Protein AF-A0A7J7HVU3-F1 (afdb_monomer)

Sequence (155 aa):
MGREKINKQSKQKDKNRPESSAGEPNLQRAIELVTSLISLSHSIKVFAVKWQSIRNKLEDLLSCLTAVGNCDSGENPSLSGKVSAILDTINECSDLAKRCVEISYSGKLLMQSDLDIICAKFDTHIKNLSEIYTSGLIRDSYCHCCFEAERRSFS

InterPro domains:
  IPR054296 Domain of unknown function DUF7032 [PF23005] (29-136)

pLDDT: mean 72.36, std 20.5, range [34.5, 92.5]

Mean predicted aligned error: 13.31 Å

Foldseek 3Di:
DDDDDDDDDDDDPPPPDPDDPVQPVLLVVLLVLLVVLLVLLVLFPPPVVLSVLVNVLSVLVSLLSVVVSPPPPPDDVVVSVLSVLSVVLSVLSSVLSVCRNVVVDPDPVVSVVSSVVSSVSSVVSSVVSVVVV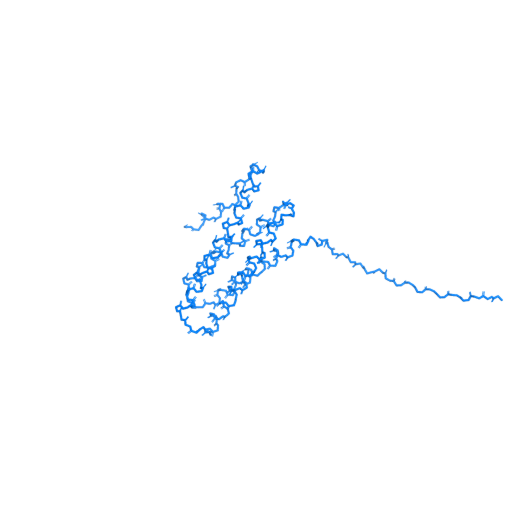VVVCVVVPDDPDRNPPPVPPPD

Organism: Camellia sinensis (NCBI:txid4442)

Solvent-accessible surface area (backbone atoms only — not comparable to full-atom values): 9484 Å² total; per-residue (Å²): 140,86,80,88,83,87,80,91,80,85,84,86,77,87,75,89,64,84,81,78,59,86,66,55,63,57,50,55,49,41,46,53,50,46,56,53,44,48,60,52,50,73,70,34,82,64,64,51,71,60,54,50,53,41,41,56,46,46,53,54,38,43,52,51,53,51,55,53,69,70,47,88,67,71,91,49,69,73,52,54,56,50,47,50,55,47,42,53,51,50,52,54,51,45,53,52,46,50,30,50,60,69,66,68,61,98,40,73,68,59,51,53,48,54,54,48,53,50,44,54,50,45,55,49,50,42,50,55,50,50,49,51,51,50,58,52,34,67,75,50,72,86,74,87,70,78,82,70,65,74,79,71,77,83,124

Secondary structure (DSSP, 8-state):
---------------------SSHHHHHHHHHHHHHHHHHHHT--SSHHHHHHHHHHHHHHHHHHHHHHHS--TT-HHHHHHHHHHHHHHHHHHHHHHHHHTT--S-HHHHHHHHHHHHHHHHHHHHHHHHHHHHHHHHS-----SSSSGGGS--

Structure (mmCIF, N/CA/C/O backbone):
data_AF-A0A7J7HVU3-F1
#
_entry.id   AF-A0A7J7HVU3-F1
#
loop_
_atom_site.group_PDB
_atom_site.id
_atom_site.type_symbol
_atom_site.label_atom_id
_atom_site.label_alt_id
_atom_site.label_comp_id
_atom_site.label_asym_id
_atom_site.label_entity_id
_atom_site.label_seq_id
_atom_site.pdbx_PDB_ins_code
_atom_site.Cartn_x
_atom_site.Cartn_y
_atom_site.Cartn_z
_atom_site.occupancy
_atom_site.B_iso_or_equiv
_atom_site.auth_seq_id
_atom_site.auth_comp_id
_atom_site.auth_asym_id
_atom_site.auth_atom_id
_atom_site.pdbx_PDB_model_num
ATOM 1 N N . MET A 1 1 ? 52.487 -60.020 -4.048 1.00 44.19 1 MET A N 1
ATOM 2 C CA . MET A 1 1 ? 51.941 -58.939 -4.899 1.00 44.19 1 MET A CA 1
ATOM 3 C C . MET A 1 1 ? 51.122 -58.034 -4.004 1.00 44.19 1 MET A C 1
ATOM 5 O O . MET A 1 1 ? 50.245 -58.533 -3.317 1.00 44.19 1 MET A O 1
ATOM 9 N N . GLY A 1 2 ? 51.508 -56.766 -3.894 1.00 42.50 2 GLY A N 1
ATOM 10 C CA . GLY A 1 2 ? 50.904 -55.815 -2.965 1.00 42.50 2 GLY A CA 1
ATOM 11 C C . GLY A 1 2 ? 50.010 -54.784 -3.651 1.00 42.50 2 GLY A C 1
ATOM 12 O O . GLY A 1 2 ? 50.144 -54.546 -4.848 1.00 42.50 2 GLY A O 1
ATOM 13 N N . ARG A 1 3 ? 49.230 -54.113 -2.790 1.00 43.91 3 ARG A N 1
ATOM 14 C CA . ARG A 1 3 ? 48.493 -52.843 -2.947 1.00 43.91 3 ARG A CA 1
ATOM 15 C C . ARG A 1 3 ? 47.032 -52.919 -3.405 1.00 43.91 3 ARG A C 1
ATOM 17 O O . ARG A 1 3 ? 46.677 -52.676 -4.548 1.00 43.91 3 ARG A O 1
ATOM 24 N N . GLU A 1 4 ? 46.202 -53.119 -2.390 1.00 51.06 4 GLU A N 1
ATOM 25 C CA . GLU A 1 4 ? 44.967 -52.385 -2.095 1.00 51.06 4 GLU A CA 1
ATOM 26 C C . GLU A 1 4 ? 45.034 -50.890 -2.469 1.00 51.06 4 GLU A C 1
ATOM 28 O O . GLU A 1 4 ? 46.012 -50.241 -2.089 1.00 51.06 4 GLU A O 1
ATOM 33 N N . LYS A 1 5 ? 43.988 -50.349 -3.127 1.00 47.50 5 LYS A N 1
ATOM 34 C CA . LYS A 1 5 ? 43.363 -49.041 -2.822 1.00 47.50 5 LYS A CA 1
ATOM 35 C C . LYS A 1 5 ? 41.897 -48.993 -3.272 1.00 47.50 5 LYS A C 1
ATOM 37 O O . LYS A 1 5 ? 41.540 -49.327 -4.395 1.00 47.50 5 LYS A O 1
ATOM 42 N N . ILE A 1 6 ? 41.089 -48.537 -2.328 1.00 48.75 6 ILE A N 1
ATOM 43 C CA . ILE A 1 6 ? 39.662 -48.246 -2.349 1.00 48.75 6 ILE A CA 1
ATOM 44 C C . ILE A 1 6 ? 39.495 -46.851 -2.967 1.00 48.75 6 ILE A C 1
ATOM 46 O O . ILE A 1 6 ? 40.239 -45.949 -2.583 1.00 48.75 6 ILE A O 1
ATOM 50 N N . ASN A 1 7 ? 38.503 -46.620 -3.832 1.00 39.25 7 ASN A N 1
ATOM 51 C CA . ASN A 1 7 ? 37.972 -45.266 -3.993 1.00 39.25 7 ASN A CA 1
ATOM 52 C C . ASN A 1 7 ? 36.462 -45.271 -4.253 1.00 39.25 7 ASN A C 1
ATOM 54 O O . ASN A 1 7 ? 35.983 -45.696 -5.301 1.00 39.25 7 ASN A O 1
ATOM 58 N N . LYS A 1 8 ? 35.733 -44.763 -3.257 1.00 42.25 8 LYS A N 1
ATOM 59 C CA . LYS A 1 8 ? 34.376 -44.232 -3.372 1.00 42.25 8 LYS A CA 1
ATOM 60 C C . LYS A 1 8 ? 34.413 -42.998 -4.267 1.00 42.25 8 LYS A C 1
ATOM 62 O O . LYS A 1 8 ? 35.212 -42.101 -4.013 1.00 42.25 8 LYS A O 1
ATOM 67 N N . GLN A 1 9 ? 33.440 -42.856 -5.161 1.00 42.22 9 GLN A N 1
ATOM 68 C CA . GLN A 1 9 ? 32.962 -41.522 -5.497 1.00 42.22 9 GLN A CA 1
ATOM 69 C C . GLN A 1 9 ? 31.447 -41.525 -5.687 1.00 42.22 9 GLN A C 1
ATOM 71 O O . GLN A 1 9 ? 30.893 -42.151 -6.583 1.00 42.22 9 GLN A O 1
ATOM 76 N N . SER A 1 10 ? 30.798 -40.853 -4.741 1.00 38.59 10 SER A N 1
ATOM 77 C CA . SER A 1 10 ? 29.396 -40.468 -4.751 1.00 38.59 10 SER A CA 1
ATOM 78 C C . SER A 1 10 ? 29.134 -39.325 -5.738 1.00 38.59 10 SER A C 1
ATOM 80 O O . SER A 1 10 ? 30.039 -38.555 -6.047 1.00 38.59 10 SER A O 1
ATOM 82 N N . LYS A 1 11 ? 27.831 -39.120 -5.982 1.00 34.50 11 LYS A N 1
ATOM 83 C CA . LYS A 1 11 ? 27.129 -37.888 -6.392 1.00 34.50 11 LYS A CA 1
ATOM 84 C C . LYS A 1 11 ? 26.970 -37.657 -7.894 1.00 34.50 11 LYS A C 1
ATOM 86 O O . LYS A 1 11 ? 27.842 -37.096 -8.540 1.00 34.50 11 LYS A O 1
ATOM 91 N N . GLN A 1 12 ? 25.727 -37.815 -8.338 1.00 35.59 12 GLN A N 1
ATOM 92 C CA . GLN A 1 12 ? 25.099 -36.811 -9.187 1.00 35.59 12 GLN A CA 1
ATOM 93 C C . GLN A 1 12 ? 23.799 -36.371 -8.507 1.00 35.59 12 GLN A C 1
ATOM 95 O O . GLN A 1 12 ? 22.805 -37.087 -8.467 1.00 35.59 12 GLN A O 1
ATOM 100 N N . LYS A 1 13 ? 23.881 -35.218 -7.837 1.00 34.94 13 LYS A N 1
ATOM 101 C CA . LYS A 1 13 ? 22.740 -34.464 -7.324 1.00 34.94 13 LYS A CA 1
ATOM 102 C C . LYS A 1 13 ? 22.358 -33.535 -8.466 1.00 34.94 13 LYS A C 1
ATOM 104 O O . LYS A 1 13 ? 23.050 -32.543 -8.679 1.00 34.94 13 LYS A O 1
ATOM 109 N N . ASP A 1 14 ? 21.325 -33.904 -9.210 1.00 35.47 14 ASP A N 1
ATOM 110 C CA . ASP A 1 14 ? 20.776 -33.073 -10.273 1.00 35.47 14 ASP A CA 1
ATOM 111 C C . ASP A 1 14 ? 20.178 -31.815 -9.631 1.00 35.47 14 ASP A C 1
ATOM 113 O O . ASP A 1 14 ? 19.153 -31.844 -8.948 1.00 35.47 14 ASP A O 1
ATOM 117 N N . LYS A 1 15 ? 20.934 -30.719 -9.717 1.00 39.00 15 LYS A N 1
ATOM 118 C CA . LYS A 1 15 ? 20.553 -29.391 -9.244 1.00 39.00 15 LYS A CA 1
ATOM 119 C C . LYS A 1 15 ? 20.076 -28.611 -10.460 1.00 39.00 15 LYS A C 1
ATOM 121 O O . LYS A 1 15 ? 20.775 -27.716 -10.920 1.00 39.00 15 LYS A O 1
ATOM 126 N N . ASN A 1 16 ? 18.893 -28.948 -10.962 1.00 36.75 16 ASN A N 1
ATOM 127 C CA . ASN A 1 16 ? 18.165 -28.036 -11.828 1.00 36.75 16 ASN A CA 1
ATOM 128 C C . ASN A 1 16 ? 17.523 -26.966 -10.933 1.00 36.75 16 ASN A C 1
ATOM 130 O O . ASN A 1 16 ? 16.507 -27.192 -10.279 1.00 36.75 16 ASN A O 1
ATOM 134 N N . ARG A 1 17 ? 18.202 -25.829 -10.809 1.00 38.34 17 ARG A N 1
ATOM 135 C CA . ARG A 1 17 ? 17.618 -24.582 -10.323 1.00 38.34 17 ARG A CA 1
ATOM 136 C C . ARG A 1 17 ? 18.142 -23.498 -11.261 1.00 38.34 17 ARG A C 1
ATOM 138 O O . ARG A 1 17 ? 19.364 -23.325 -11.281 1.00 38.34 17 ARG A O 1
ATOM 145 N N . PRO A 1 18 ? 17.269 -22.815 -12.019 1.00 46.03 18 PRO A N 1
ATOM 146 C CA . PRO A 1 18 ? 17.682 -21.705 -12.856 1.00 46.03 18 PRO A CA 1
ATOM 147 C C . PRO A 1 18 ? 18.347 -20.633 -12.004 1.00 46.03 18 PRO A C 1
ATOM 149 O O . PRO A 1 18 ? 18.037 -20.448 -10.820 1.00 46.03 18 PRO A O 1
ATOM 152 N N . GLU A 1 19 ? 19.334 -20.015 -12.624 1.00 37.41 19 GLU A N 1
ATOM 153 C CA . GLU A 1 19 ? 20.277 -19.084 -12.048 1.00 37.41 19 GLU A CA 1
ATOM 154 C C . GLU A 1 19 ? 19.555 -17.927 -11.361 1.00 37.41 19 GLU A C 1
ATOM 156 O O . GLU A 1 19 ? 18.701 -17.248 -11.919 1.00 37.41 19 GLU A O 1
ATOM 161 N N . SER A 1 20 ? 19.886 -17.756 -10.083 1.00 44.38 20 SER A N 1
ATOM 162 C CA . SER A 1 20 ? 19.390 -16.676 -9.248 1.00 44.38 20 SER A CA 1
ATOM 163 C C . SER A 1 20 ? 20.123 -15.402 -9.648 1.00 44.38 20 SER A C 1
ATOM 165 O O . SER A 1 20 ? 21.177 -15.100 -9.091 1.00 44.38 20 SER A O 1
ATOM 167 N N . SER A 1 21 ? 19.548 -14.658 -10.587 1.00 43.28 21 SER A N 1
ATOM 168 C CA . SER A 1 21 ? 19.693 -13.204 -10.659 1.00 43.28 21 SER A CA 1
ATOM 169 C C . SER A 1 21 ? 19.476 -12.640 -9.255 1.00 43.28 21 SER A C 1
ATOM 171 O O . SER A 1 21 ? 18.450 -12.883 -8.620 1.00 43.28 21 SER A O 1
ATOM 173 N N . ALA A 1 22 ? 20.487 -11.989 -8.686 1.00 47.56 22 ALA A N 1
ATOM 174 C CA . ALA A 1 22 ? 20.462 -11.530 -7.297 1.00 47.56 22 ALA A CA 1
ATOM 175 C C . ALA A 1 22 ? 19.536 -10.311 -7.084 1.00 47.56 22 ALA A C 1
ATOM 177 O O . ALA A 1 22 ? 19.260 -9.949 -5.939 1.00 47.56 22 ALA A O 1
ATOM 178 N N . GLY A 1 23 ? 19.023 -9.709 -8.167 1.00 49.62 23 GLY A N 1
ATOM 179 C CA . GLY A 1 23 ? 18.058 -8.603 -8.145 1.00 49.62 23 GLY A CA 1
ATOM 180 C C . GLY A 1 23 ? 16.584 -9.037 -8.154 1.00 49.62 23 GLY A C 1
ATOM 181 O O . GLY A 1 23 ? 15.762 -8.413 -7.482 1.00 49.62 23 GLY A O 1
ATOM 182 N N . GLU A 1 24 ? 16.253 -10.143 -8.825 1.00 55.06 24 GLU A N 1
ATOM 183 C CA . GLU A 1 24 ? 14.890 -10.697 -8.910 1.00 55.06 24 GLU A CA 1
ATOM 184 C C . GLU A 1 24 ? 14.256 -11.193 -7.592 1.00 55.06 24 GLU A C 1
ATOM 186 O O . GLU A 1 24 ? 13.049 -10.992 -7.424 1.00 55.06 24 GLU 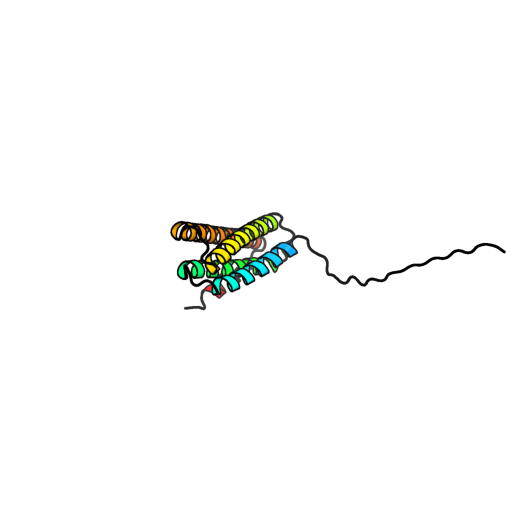A O 1
ATOM 191 N N . PRO A 1 25 ? 14.973 -11.783 -6.603 1.00 63.84 25 PRO A N 1
ATOM 192 C CA . PRO A 1 25 ? 14.311 -12.358 -5.432 1.00 63.84 25 PRO A CA 1
ATOM 193 C C . PRO A 1 25 ? 13.627 -11.301 -4.565 1.00 63.84 25 PRO A C 1
ATOM 195 O O . PRO A 1 25 ? 12.641 -11.609 -3.903 1.00 63.84 25 PRO A O 1
ATOM 198 N N . ASN A 1 26 ? 14.121 -10.059 -4.559 1.00 77.06 26 ASN A N 1
ATOM 199 C CA . ASN A 1 26 ? 13.515 -8.988 -3.769 1.00 77.06 26 ASN A CA 1
ATOM 200 C C . ASN A 1 26 ? 12.258 -8.425 -4.433 1.00 77.06 26 ASN A C 1
ATOM 202 O O . ASN A 1 26 ? 11.301 -8.111 -3.730 1.00 77.06 26 ASN A O 1
ATOM 206 N N . LEU A 1 27 ? 12.238 -8.335 -5.765 1.00 81.38 27 LEU A N 1
ATOM 207 C CA . LEU A 1 27 ? 11.069 -7.866 -6.505 1.00 81.38 27 LEU A CA 1
ATOM 208 C C . LEU A 1 27 ? 9.930 -8.882 -6.415 1.00 81.38 27 LEU A C 1
ATOM 210 O O . LEU A 1 27 ? 8.821 -8.517 -6.030 1.00 81.38 27 LEU A O 1
ATOM 214 N N . GLN A 1 28 ? 10.227 -10.162 -6.653 1.00 82.94 28 GLN A N 1
ATOM 215 C CA . GLN A 1 28 ? 9.245 -11.235 -6.500 1.00 82.94 28 GLN A CA 1
ATOM 216 C C . GLN A 1 28 ? 8.694 -11.287 -5.068 1.00 82.94 28 GLN A C 1
ATOM 218 O O . GLN A 1 28 ? 7.484 -11.346 -4.856 1.00 82.94 28 GLN A O 1
ATOM 223 N N . ARG A 1 29 ? 9.573 -11.164 -4.068 1.00 86.38 29 ARG A N 1
ATOM 224 C CA . ARG A 1 29 ? 9.169 -11.090 -2.661 1.00 86.38 29 ARG A CA 1
ATOM 225 C C . ARG A 1 29 ? 8.294 -9.872 -2.363 1.00 86.38 29 ARG A C 1
ATOM 227 O O . ARG A 1 29 ? 7.369 -9.980 -1.564 1.00 86.38 29 ARG A O 1
ATOM 234 N N . ALA A 1 30 ? 8.568 -8.720 -2.975 1.00 87.56 30 ALA A N 1
ATOM 235 C CA . ALA A 1 30 ? 7.742 -7.528 -2.809 1.00 87.56 30 ALA A CA 1
ATOM 236 C C . ALA A 1 30 ? 6.332 -7.754 -3.370 1.00 87.56 30 ALA A C 1
ATOM 238 O O . ALA A 1 30 ? 5.363 -7.474 -2.673 1.00 87.56 30 ALA A O 1
ATOM 239 N N . ILE A 1 31 ? 6.215 -8.333 -4.568 1.00 88.75 31 ILE A N 1
ATOM 240 C CA . ILE A 1 31 ? 4.934 -8.696 -5.200 1.00 88.75 31 ILE A CA 1
ATOM 241 C C . ILE A 1 31 ? 4.119 -9.630 -4.292 1.00 88.75 31 ILE A C 1
ATOM 243 O O . ILE A 1 31 ? 2.944 -9.371 -4.016 1.00 88.75 31 ILE A O 1
ATOM 247 N N . GLU A 1 32 ? 4.746 -10.687 -3.771 1.00 90.19 32 GLU A N 1
ATOM 248 C CA . GLU A 1 32 ? 4.100 -11.640 -2.859 1.00 90.19 32 GLU A CA 1
ATOM 249 C C . GLU A 1 32 ? 3.615 -10.965 -1.569 1.00 90.19 32 GLU A C 1
ATOM 251 O O . GLU A 1 32 ? 2.479 -11.179 -1.136 1.00 90.19 32 GLU A O 1
ATOM 256 N N . LEU A 1 33 ? 4.446 -10.108 -0.967 1.00 89.94 33 LEU A N 1
ATOM 257 C CA . LEU A 1 33 ? 4.091 -9.386 0.254 1.00 89.94 33 LEU A CA 1
ATOM 258 C C . LEU A 1 33 ? 2.966 -8.375 0.025 1.00 89.94 33 LEU A C 1
ATOM 260 O O . LEU A 1 33 ? 2.057 -8.301 0.849 1.00 89.94 33 LEU A O 1
ATOM 264 N N . VAL A 1 34 ? 2.986 -7.634 -1.087 1.00 91.12 34 VAL A N 1
ATOM 265 C CA . VAL A 1 34 ? 1.900 -6.712 -1.458 1.00 91.12 34 VAL A CA 1
ATOM 266 C C . VAL A 1 34 ? 0.592 -7.480 -1.620 1.00 91.12 34 VAL A C 1
ATOM 268 O O . VAL A 1 34 ? -0.411 -7.107 -1.017 1.00 91.12 34 VAL A O 1
ATOM 271 N N . THR A 1 35 ? 0.612 -8.600 -2.341 1.00 91.25 35 THR A N 1
ATOM 272 C CA . THR A 1 35 ? -0.571 -9.450 -2.552 1.00 91.25 35 THR A CA 1
ATOM 273 C C . THR A 1 35 ? -1.120 -9.995 -1.228 1.00 91.25 35 THR A C 1
ATOM 275 O O . THR A 1 35 ? -2.329 -9.959 -0.962 1.00 91.25 35 THR A O 1
ATOM 278 N N . SER A 1 36 ? -0.231 -10.458 -0.343 1.00 92.44 36 SER A N 1
ATOM 279 C CA . SER A 1 36 ? -0.613 -10.918 0.994 1.00 92.44 36 SER A CA 1
ATOM 280 C C . SER A 1 36 ? -1.184 -9.785 1.849 1.00 92.44 36 SER A C 1
ATOM 282 O O . SER A 1 36 ? -2.124 -10.011 2.612 1.00 92.44 36 SER A O 1
ATOM 284 N N . LEU A 1 37 ? -0.633 -8.576 1.746 1.00 90.69 37 LEU A N 1
ATOM 285 C CA . LEU A 1 37 ? -1.082 -7.407 2.495 1.00 90.69 37 LEU A CA 1
ATOM 286 C C . LEU A 1 37 ? -2.443 -6.907 2.005 1.00 90.69 37 LEU A C 1
ATOM 288 O O . LEU A 1 37 ? -3.294 -6.578 2.830 1.00 90.69 37 LEU A O 1
ATOM 292 N N . ILE A 1 38 ? -2.687 -6.912 0.692 1.00 90.94 38 ILE A N 1
ATOM 293 C CA . ILE A 1 38 ? -4.010 -6.649 0.113 1.00 90.94 38 ILE A CA 1
ATOM 294 C C . ILE A 1 38 ? -5.015 -7.627 0.724 1.00 90.94 38 ILE A C 1
ATOM 296 O O . ILE A 1 38 ? -5.987 -7.198 1.348 1.00 90.94 38 ILE A O 1
ATOM 300 N N . SER A 1 39 ? -4.729 -8.929 0.672 1.00 91.75 39 SER A N 1
ATOM 301 C CA . SER A 1 39 ? -5.588 -9.967 1.261 1.00 91.75 39 SER A CA 1
ATOM 302 C C . SER A 1 39 ? -5.848 -9.738 2.758 1.00 91.75 39 SER A C 1
ATOM 304 O O . SER A 1 39 ? -6.989 -9.822 3.219 1.00 91.75 39 SER A O 1
ATOM 306 N N . LEU A 1 40 ? -4.813 -9.376 3.524 1.00 89.38 40 LEU A N 1
ATOM 307 C CA . LEU A 1 40 ? -4.941 -9.042 4.944 1.00 89.38 40 LEU A CA 1
ATOM 308 C C . LEU A 1 40 ? -5.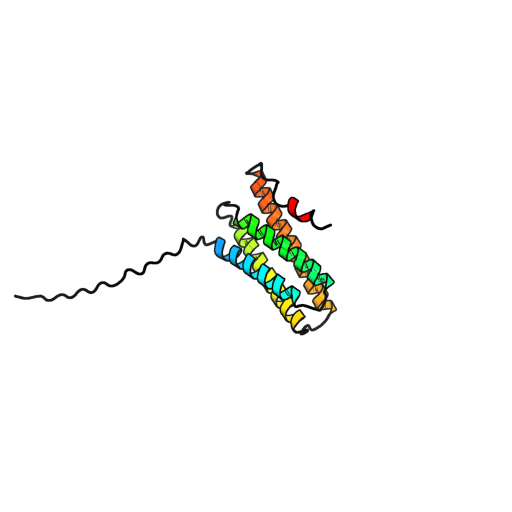828 -7.809 5.160 1.00 89.38 40 LEU A C 1
ATOM 310 O O . LEU A 1 40 ? -6.692 -7.811 6.036 1.00 89.38 40 LEU A O 1
ATOM 314 N N . SER A 1 41 ? -5.662 -6.773 4.339 1.00 89.62 41 SER A N 1
ATOM 315 C CA . SER A 1 41 ? -6.419 -5.526 4.452 1.00 89.62 41 SER A CA 1
ATOM 316 C C . SER A 1 41 ? -7.922 -5.706 4.212 1.00 89.62 41 SER A C 1
ATOM 318 O O . SER A 1 41 ? -8.723 -4.997 4.819 1.00 89.62 41 SER A O 1
ATOM 320 N N . HIS A 1 42 ? -8.332 -6.706 3.420 1.00 88.56 42 HIS A N 1
ATOM 321 C CA . HIS A 1 42 ? -9.744 -7.079 3.266 1.00 88.56 42 HIS A CA 1
ATOM 322 C C . HIS A 1 42 ? -10.376 -7.604 4.562 1.00 88.56 42 HIS A C 1
ATOM 324 O O . HIS A 1 42 ? -11.586 -7.479 4.747 1.00 88.56 42 HIS A O 1
ATOM 330 N N . SER A 1 43 ? -9.573 -8.156 5.474 1.00 89.19 43 SER A N 1
ATOM 331 C CA . SER A 1 43 ? -10.048 -8.636 6.777 1.00 89.19 43 SER A CA 1
ATOM 332 C C . SER A 1 43 ? -10.232 -7.502 7.796 1.00 89.19 43 SER A C 1
ATOM 334 O O . SER A 1 43 ? -10.853 -7.699 8.843 1.00 89.19 43 SER A O 1
ATOM 336 N N . ILE A 1 44 ? -9.720 -6.301 7.506 1.00 89.06 44 ILE A N 1
ATOM 337 C CA . ILE A 1 44 ? -9.765 -5.155 8.412 1.00 89.06 44 ILE A CA 1
ATOM 338 C C . ILE A 1 44 ? -11.119 -4.448 8.311 1.00 89.06 44 ILE A C 1
ATOM 340 O O . ILE A 1 44 ? -11.507 -3.935 7.264 1.00 89.06 44 ILE A O 1
ATOM 344 N N . LYS A 1 45 ? -11.829 -4.363 9.441 1.00 86.19 45 LYS A N 1
ATOM 345 C CA . LYS A 1 45 ? -13.140 -3.689 9.537 1.00 86.19 45 LYS A CA 1
ATOM 346 C C . LYS A 1 45 ? -13.058 -2.241 10.034 1.00 86.19 45 LYS A C 1
ATOM 348 O O . LYS A 1 45 ? -14.022 -1.489 9.912 1.00 86.19 45 LYS A O 1
ATOM 353 N N . VAL A 1 46 ? -11.925 -1.841 10.610 1.00 85.50 46 VAL A N 1
ATOM 354 C CA . VAL A 1 46 ? -11.687 -0.482 11.123 1.00 85.50 46 VAL A CA 1
ATOM 355 C C . VAL A 1 46 ? -11.109 0.416 10.031 1.00 85.50 46 VAL A C 1
ATOM 357 O O . VAL A 1 46 ? -10.409 -0.061 9.152 1.00 85.50 46 VAL A O 1
ATOM 360 N N . PHE A 1 47 ? -11.389 1.723 10.071 1.00 85.56 47 PHE A N 1
ATOM 361 C CA . PHE A 1 47 ? -10.859 2.707 9.108 1.00 85.56 47 PHE A CA 1
ATOM 362 C C . PHE A 1 47 ? -11.073 2.332 7.628 1.00 85.56 47 PHE A C 1
ATOM 364 O O . PHE A 1 47 ? -10.201 2.576 6.796 1.00 85.56 47 PHE A O 1
ATOM 371 N N . ALA A 1 48 ? -12.239 1.762 7.298 1.00 85.38 48 ALA A N 1
ATOM 372 C CA . ALA A 1 48 ? -12.530 1.195 5.980 1.00 85.38 48 ALA A CA 1
ATOM 373 C C . ALA A 1 48 ? -12.165 2.128 4.812 1.00 85.38 48 ALA A C 1
ATOM 375 O O . ALA A 1 48 ? -11.522 1.682 3.872 1.00 85.38 48 ALA A O 1
ATOM 376 N N . VAL A 1 49 ? -12.492 3.423 4.898 1.00 87.50 49 VAL A N 1
ATOM 377 C CA . VAL A 1 49 ? -12.161 4.413 3.854 1.00 87.50 49 VAL A CA 1
ATOM 378 C C . VAL A 1 49 ? -10.647 4.547 3.646 1.00 87.50 49 VAL A C 1
ATOM 380 O O . VAL A 1 49 ? -10.187 4.528 2.510 1.00 87.50 49 VAL A O 1
ATOM 383 N N . LYS A 1 50 ? -9.851 4.616 4.722 1.00 88.12 50 LYS A N 1
ATOM 384 C CA . LYS A 1 50 ? -8.385 4.705 4.608 1.00 88.12 50 LYS A CA 1
ATOM 385 C C . LYS A 1 50 ? -7.785 3.415 4.054 1.00 88.12 50 LYS A C 1
ATOM 387 O O . LYS A 1 50 ? -6.929 3.476 3.182 1.00 88.12 50 LYS A O 1
ATOM 392 N N . TRP A 1 51 ? -8.266 2.257 4.504 1.00 89.25 51 TRP A N 1
ATOM 393 C CA . TRP A 1 51 ? -7.815 0.967 3.976 1.00 89.25 51 TRP A CA 1
ATOM 394 C C . TRP A 1 51 ? -8.251 0.716 2.533 1.00 89.25 51 TRP A C 1
ATOM 396 O O . TRP A 1 51 ? -7.568 -0.011 1.823 1.00 89.25 51 TRP A O 1
ATOM 406 N N . GLN A 1 52 ? -9.362 1.298 2.075 1.00 88.88 52 GLN A N 1
ATOM 407 C CA . GLN A 1 52 ? -9.710 1.320 0.650 1.00 88.88 52 GLN A CA 1
ATOM 408 C C . GLN A 1 52 ? -8.676 2.129 -0.144 1.00 88.88 52 GLN A C 1
ATOM 410 O O . GLN A 1 52 ? -8.128 1.618 -1.114 1.00 88.88 52 GLN A O 1
ATOM 415 N N . SER A 1 53 ? -8.322 3.338 0.308 1.00 88.94 53 SER A N 1
ATOM 416 C CA . SER A 1 53 ? -7.268 4.127 -0.348 1.00 88.94 53 SER A CA 1
ATOM 417 C C . SER A 1 53 ? -5.922 3.401 -0.364 1.00 88.94 53 SER A C 1
ATOM 419 O O . SER A 1 53 ? -5.286 3.334 -1.410 1.00 88.94 53 SER A O 1
ATOM 421 N N . ILE A 1 54 ? -5.509 2.811 0.762 1.00 90.19 54 ILE A N 1
ATOM 422 C CA . ILE A 1 54 ? -4.261 2.038 0.851 1.00 90.19 54 ILE A CA 1
ATOM 423 C C . ILE A 1 54 ? -4.295 0.839 -0.099 1.00 90.19 54 ILE A C 1
ATOM 425 O O . ILE A 1 54 ? -3.313 0.607 -0.792 1.00 90.19 54 ILE A O 1
ATOM 429 N N . ARG A 1 55 ? -5.416 0.110 -0.186 1.00 90.06 55 ARG A N 1
ATOM 430 C CA . ARG A 1 55 ? -5.574 -1.001 -1.139 1.00 90.06 55 ARG A CA 1
ATOM 431 C C . ARG A 1 55 ? -5.382 -0.561 -2.577 1.00 90.06 55 ARG A C 1
ATOM 433 O O . ARG A 1 55 ? -4.576 -1.167 -3.265 1.00 90.06 55 ARG A O 1
ATOM 440 N N . ASN A 1 56 ? -6.035 0.520 -2.996 1.00 89.44 56 ASN A N 1
ATOM 441 C CA . ASN A 1 56 ? -5.864 1.037 -4.354 1.00 89.44 56 ASN A CA 1
ATOM 442 C C . ASN A 1 56 ? -4.387 1.353 -4.646 1.00 89.44 56 ASN A C 1
ATOM 444 O O . ASN A 1 56 ? -3.883 1.015 -5.708 1.00 89.44 56 ASN A O 1
ATOM 448 N N . LYS A 1 57 ? -3.664 1.928 -3.675 1.00 88.94 57 LYS A N 1
ATOM 449 C CA . LYS A 1 57 ? -2.221 2.188 -3.812 1.00 88.94 57 LYS A CA 1
ATOM 450 C C . LYS A 1 57 ? -1.378 0.915 -3.832 1.00 88.94 57 LYS A C 1
ATOM 452 O O . LYS A 1 57 ? -0.382 0.866 -4.542 1.00 88.94 57 LYS A O 1
ATOM 457 N N . LEU A 1 58 ? -1.749 -0.105 -3.064 1.00 89.88 58 LEU A N 1
ATOM 458 C CA . LEU A 1 58 ? -1.075 -1.403 -3.088 1.00 89.88 58 LEU A CA 1
ATOM 459 C C . LEU A 1 58 ? -1.260 -2.105 -4.441 1.00 89.88 58 LEU A C 1
ATOM 461 O O . LEU A 1 58 ? -0.290 -2.640 -4.962 1.00 89.88 58 LEU A O 1
ATOM 465 N N . GLU A 1 59 ? -2.457 -2.055 -5.027 1.00 89.69 59 GLU A N 1
ATOM 466 C CA . GLU A 1 59 ? -2.750 -2.582 -6.371 1.00 89.69 59 GLU A CA 1
ATOM 467 C C . GLU A 1 59 ? -1.969 -1.826 -7.463 1.00 89.69 59 GLU A C 1
ATOM 469 O O . GLU A 1 59 ? -1.334 -2.440 -8.327 1.00 89.69 59 GLU A O 1
ATOM 474 N N . ASP A 1 60 ? -1.934 -0.489 -7.387 1.00 87.31 60 ASP A N 1
ATOM 475 C CA . ASP A 1 60 ? -1.121 0.345 -8.284 1.00 87.31 60 ASP A CA 1
ATOM 476 C C . ASP A 1 60 ? 0.369 -0.034 -8.173 1.00 87.31 60 ASP A C 1
ATOM 478 O O . ASP A 1 60 ? 1.058 -0.233 -9.176 1.00 87.31 60 ASP A O 1
ATOM 482 N N . LEU A 1 61 ? 0.871 -0.188 -6.942 1.00 88.38 61 LEU A N 1
ATOM 483 C CA . LEU A 1 61 ? 2.253 -0.580 -6.671 1.00 88.38 61 LEU A CA 1
ATOM 484 C C . LEU A 1 61 ? 2.565 -1.990 -7.186 1.00 88.38 61 LEU A C 1
ATOM 486 O O . LEU A 1 61 ? 3.636 -2.201 -7.752 1.00 88.38 61 LEU A O 1
ATOM 490 N N . LEU A 1 62 ? 1.649 -2.944 -7.008 1.00 88.62 62 LEU A N 1
ATOM 491 C CA . LEU A 1 62 ? 1.765 -4.312 -7.515 1.00 88.62 62 LEU A CA 1
ATOM 492 C C . LEU A 1 62 ? 1.907 -4.319 -9.040 1.00 88.62 62 LEU A C 1
ATOM 494 O O . LEU A 1 62 ? 2.789 -4.989 -9.585 1.00 88.62 62 LEU A O 1
ATOM 498 N N . SER A 1 63 ? 1.079 -3.520 -9.712 1.00 85.62 63 SER A N 1
ATOM 499 C CA . SER A 1 63 ? 1.112 -3.342 -11.163 1.00 85.62 63 SER A CA 1
ATOM 500 C C . SER A 1 63 ? 2.443 -2.732 -11.615 1.00 85.62 63 SER A C 1
ATOM 502 O O . SER A 1 63 ? 3.076 -3.256 -12.532 1.00 85.62 63 SER A O 1
ATOM 504 N N . CYS A 1 64 ? 2.933 -1.692 -10.924 1.00 83.25 64 CYS A N 1
ATOM 505 C CA . CYS A 1 64 ? 4.255 -1.111 -11.184 1.00 83.25 64 CYS A CA 1
ATOM 506 C C . CYS A 1 64 ? 5.387 -2.130 -11.008 1.00 83.25 64 CYS A C 1
ATOM 508 O O . CYS A 1 64 ? 6.252 -2.235 -11.873 1.00 83.25 64 CYS A O 1
ATOM 510 N N . LEU A 1 65 ? 5.404 -2.872 -9.896 1.00 82.81 65 LEU A N 1
ATOM 511 C CA . LEU A 1 65 ? 6.447 -3.861 -9.605 1.00 82.81 65 LEU A CA 1
ATOM 512 C C . LEU A 1 65 ? 6.472 -4.972 -10.659 1.00 82.81 65 LEU A C 1
ATOM 514 O O . LEU A 1 65 ? 7.546 -5.348 -11.120 1.00 82.81 65 LEU A O 1
ATOM 518 N N . THR A 1 66 ? 5.301 -5.446 -11.083 1.00 82.19 66 THR A N 1
ATOM 519 C CA . THR A 1 66 ? 5.175 -6.471 -12.129 1.00 82.19 66 THR A CA 1
ATOM 520 C C . THR A 1 66 ? 5.644 -5.943 -13.486 1.00 82.19 66 THR A C 1
ATOM 522 O O . THR A 1 66 ? 6.398 -6.617 -14.185 1.00 82.19 66 THR A O 1
ATOM 525 N N . ALA A 1 67 ? 5.260 -4.714 -13.847 1.00 78.25 67 ALA A N 1
ATOM 526 C CA . ALA A 1 67 ? 5.696 -4.079 -15.090 1.00 78.25 67 ALA A CA 1
ATOM 527 C C . ALA A 1 67 ? 7.219 -3.887 -15.133 1.00 78.25 67 ALA A C 1
ATOM 529 O O . ALA A 1 67 ? 7.851 -4.162 -16.149 1.00 78.25 67 ALA A O 1
ATOM 530 N N . VAL A 1 68 ? 7.812 -3.462 -14.015 1.00 75.88 68 VAL A N 1
ATOM 531 C CA . VAL A 1 68 ? 9.262 -3.284 -13.893 1.00 75.88 68 VAL A CA 1
ATOM 532 C C . VAL A 1 68 ? 10.001 -4.624 -13.899 1.00 75.88 68 VAL A C 1
ATOM 534 O O . VAL A 1 68 ? 11.064 -4.704 -14.500 1.00 75.88 68 VAL A O 1
ATOM 537 N N . GLY A 1 69 ? 9.446 -5.674 -13.284 1.00 70.56 69 GLY A N 1
ATOM 538 C CA . GLY A 1 69 ? 10.023 -7.022 -13.318 1.00 70.56 69 GLY A CA 1
ATOM 539 C C . GLY A 1 69 ? 10.019 -7.659 -14.712 1.00 70.56 69 GLY A C 1
ATOM 540 O O . GLY A 1 69 ? 10.941 -8.394 -15.044 1.00 70.56 69 GLY A O 1
ATOM 541 N N . ASN A 1 70 ? 9.020 -7.342 -15.542 1.00 70.62 70 ASN A N 1
ATOM 542 C CA . ASN A 1 70 ? 8.945 -7.807 -16.932 1.00 70.62 70 ASN A CA 1
ATOM 543 C C . ASN A 1 70 ? 9.836 -7.007 -17.894 1.00 70.62 70 ASN A C 1
ATOM 545 O O . ASN A 1 70 ? 10.122 -7.473 -18.998 1.00 70.62 70 ASN A O 1
ATOM 549 N N . CYS A 1 71 ? 10.251 -5.796 -17.517 1.00 64.88 71 CYS A N 1
ATOM 550 C CA . CYS A 1 71 ? 11.247 -5.055 -18.274 1.00 64.88 71 CYS A CA 1
ATOM 551 C C . CYS A 1 71 ? 12.625 -5.654 -17.989 1.00 64.88 71 CYS A C 1
ATOM 553 O O . CYS A 1 71 ? 13.194 -5.434 -16.924 1.00 64.88 71 CYS A O 1
ATOM 555 N N . ASP A 1 72 ? 13.179 -6.348 -18.983 1.00 51.16 72 ASP A N 1
ATOM 556 C CA . ASP A 1 72 ? 14.539 -6.908 -19.023 1.00 51.16 72 ASP A CA 1
ATOM 557 C C . ASP A 1 72 ? 15.622 -5.799 -19.077 1.00 51.16 72 ASP A C 1
ATOM 559 O O . ASP A 1 72 ? 16.576 -5.827 -19.853 1.00 51.16 72 ASP A O 1
ATOM 563 N N . SER A 1 73 ? 15.438 -4.719 -18.309 1.00 51.00 73 SER A N 1
ATOM 564 C CA . SER A 1 73 ? 16.371 -3.603 -18.238 1.00 51.00 73 SER A CA 1
ATOM 565 C C . SER A 1 73 ? 17.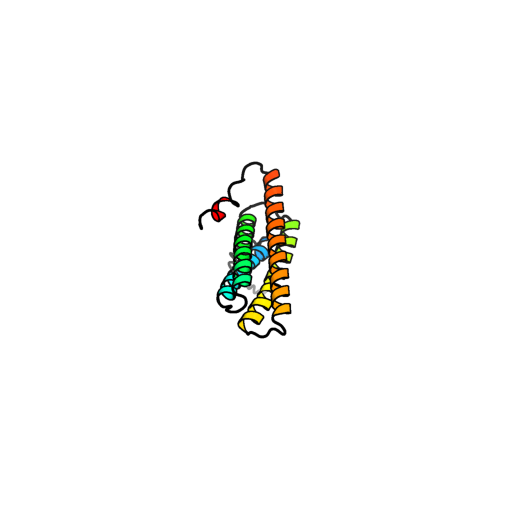417 -3.955 -17.188 1.00 51.00 73 SER A C 1
ATOM 567 O O . SER A 1 73 ? 17.165 -3.840 -15.985 1.00 51.00 73 SER A O 1
ATOM 569 N N . GLY A 1 74 ? 18.559 -4.439 -17.677 1.00 49.06 74 GLY A N 1
ATOM 570 C CA . GLY A 1 74 ? 19.675 -4.962 -16.897 1.00 49.06 74 GLY A CA 1
ATOM 571 C C . GLY A 1 74 ? 19.922 -4.247 -15.570 1.00 49.06 74 GLY A C 1
ATOM 572 O O . GLY A 1 74 ? 19.812 -3.027 -15.479 1.00 49.06 74 GLY A O 1
ATOM 573 N N . GLU A 1 75 ? 20.230 -5.057 -14.557 1.00 53.09 75 GLU A N 1
ATOM 574 C CA . GLU A 1 75 ? 20.663 -4.735 -13.193 1.00 53.09 75 GLU A CA 1
ATOM 575 C C . GLU A 1 75 ? 20.821 -3.231 -12.901 1.00 53.09 75 GLU A C 1
ATOM 577 O O . GLU A 1 75 ? 21.928 -2.706 -12.814 1.00 53.09 75 GLU A O 1
ATOM 582 N N . ASN A 1 76 ? 19.706 -2.510 -12.743 1.00 60.16 76 ASN A N 1
ATOM 583 C CA . ASN A 1 76 ? 19.743 -1.117 -12.319 1.00 60.16 76 ASN A CA 1
ATOM 584 C C . ASN A 1 76 ? 19.929 -1.108 -10.793 1.00 60.16 76 ASN A C 1
ATOM 586 O O . ASN A 1 76 ? 18.969 -1.387 -10.066 1.00 60.16 76 ASN A O 1
ATOM 590 N N . PRO A 1 77 ? 21.113 -0.764 -10.249 1.00 64.81 77 PRO A N 1
ATOM 591 C CA . PRO A 1 77 ? 21.329 -0.753 -8.799 1.00 64.81 77 PRO A CA 1
ATOM 592 C C . PRO A 1 77 ? 20.364 0.208 -8.081 1.00 64.81 77 PRO A C 1
ATOM 594 O O . PRO A 1 77 ? 19.962 -0.035 -6.943 1.00 64.81 77 PRO A O 1
ATOM 597 N N . SER A 1 78 ? 19.912 1.260 -8.772 1.00 69.31 78 SER A N 1
ATOM 598 C CA . SER A 1 78 ? 18.895 2.199 -8.287 1.00 69.31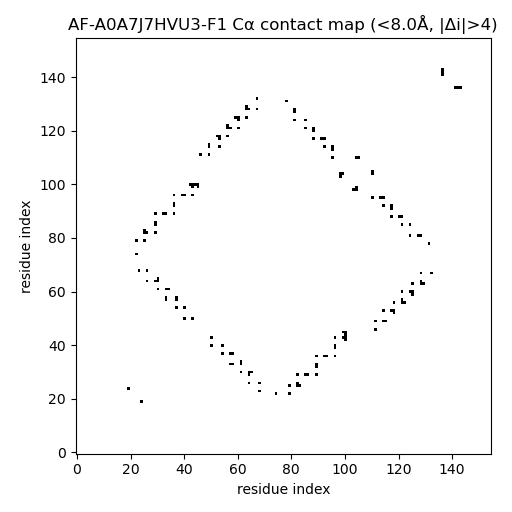 78 SER A CA 1
ATOM 599 C C . SER A 1 78 ? 17.505 1.574 -8.121 1.00 69.31 78 SER A C 1
ATOM 601 O O . SER A 1 78 ? 16.747 2.019 -7.260 1.00 69.31 78 SER A O 1
ATOM 603 N N . LEU A 1 79 ? 17.165 0.549 -8.912 1.00 74.31 79 LEU A N 1
ATOM 604 C CA . LEU A 1 79 ? 15.906 -0.182 -8.775 1.00 74.31 79 LEU A CA 1
ATOM 605 C C . LEU A 1 79 ? 15.937 -1.066 -7.527 1.00 74.31 79 LEU A C 1
ATOM 607 O O . LEU A 1 79 ? 15.016 -0.999 -6.719 1.00 74.31 79 LEU A O 1
ATOM 611 N N . SER A 1 80 ? 17.021 -1.820 -7.326 1.00 76.44 80 SER A N 1
ATOM 612 C CA . SER A 1 80 ? 17.209 -2.668 -6.139 1.00 76.44 80 SER A CA 1
ATOM 613 C C . SER A 1 80 ? 17.042 -1.875 -4.834 1.00 76.44 80 SER A C 1
ATOM 615 O O . SER A 1 80 ? 16.274 -2.271 -3.955 1.00 76.44 80 SER A O 1
ATOM 617 N N . GLY A 1 81 ? 17.662 -0.690 -4.744 1.00 79.88 81 GLY A N 1
ATOM 618 C CA . GLY A 1 81 ? 17.515 0.190 -3.581 1.00 79.88 81 GLY A CA 1
ATOM 619 C C . GLY A 1 81 ? 16.073 0.655 -3.340 1.00 79.88 81 GLY A C 1
ATOM 620 O O . GLY A 1 81 ? 15.616 0.696 -2.198 1.00 79.88 81 GLY A O 1
ATOM 621 N N . LYS A 1 82 ? 15.318 0.953 -4.404 1.00 81.94 82 LYS A N 1
ATOM 622 C CA . LYS A 1 82 ? 13.906 1.351 -4.283 1.00 81.94 82 LYS A CA 1
ATOM 623 C C . LYS A 1 82 ? 12.997 0.178 -3.936 1.00 81.94 82 LYS A C 1
ATOM 625 O O . LYS A 1 82 ? 12.109 0.349 -3.110 1.00 81.94 82 LYS A O 1
ATOM 630 N N . VAL A 1 83 ? 13.241 -1.010 -4.492 1.00 83.94 83 VAL A N 1
ATOM 631 C CA . VAL A 1 83 ? 12.521 -2.238 -4.117 1.00 83.94 83 VAL A CA 1
ATOM 632 C C . VAL A 1 83 ? 12.739 -2.551 -2.636 1.00 83.94 83 VAL A C 1
ATOM 634 O O . VAL A 1 83 ? 11.784 -2.892 -1.944 1.00 83.94 83 VAL A O 1
ATOM 637 N N . SER A 1 84 ? 13.954 -2.355 -2.113 1.00 85.81 84 SER A N 1
ATOM 638 C CA . SER A 1 84 ? 14.213 -2.490 -0.674 1.00 85.81 84 SER A CA 1
ATOM 639 C C . SER A 1 84 ? 13.405 -1.484 0.155 1.00 85.81 84 SER A C 1
ATOM 641 O O . SER A 1 84 ? 12.734 -1.880 1.101 1.00 85.81 84 SER A O 1
ATOM 643 N N . ALA A 1 85 ? 13.383 -0.203 -0.232 1.00 88.38 85 ALA A N 1
ATOM 644 C CA . ALA A 1 85 ? 12.594 0.814 0.474 1.00 88.38 85 ALA A CA 1
ATOM 645 C C . ALA A 1 85 ? 11.077 0.533 0.430 1.00 88.38 85 ALA A C 1
ATOM 647 O O . ALA A 1 85 ? 10.341 0.819 1.381 1.00 88.38 85 ALA A O 1
ATOM 648 N N . ILE A 1 86 ? 10.604 -0.047 -0.676 1.00 89.06 86 ILE A N 1
ATOM 649 C CA . ILE A 1 86 ? 9.230 -0.525 -0.827 1.00 89.06 86 ILE A CA 1
ATOM 650 C C . ILE A 1 86 ? 8.960 -1.677 0.141 1.00 89.06 86 ILE A C 1
ATOM 652 O O . ILE A 1 86 ? 7.962 -1.633 0.858 1.00 89.06 86 ILE A O 1
ATOM 656 N N . LEU A 1 87 ? 9.852 -2.670 0.214 1.00 89.31 87 LEU A N 1
ATOM 657 C CA . LEU A 1 87 ? 9.750 -3.786 1.159 1.00 89.31 87 LEU A CA 1
ATOM 658 C C . LEU A 1 87 ? 9.668 -3.303 2.609 1.00 89.31 87 LEU A C 1
ATOM 660 O O . LEU A 1 87 ? 8.822 -3.789 3.359 1.00 89.31 87 LEU A O 1
ATOM 664 N N . ASP A 1 88 ? 10.490 -2.330 2.999 1.00 90.94 88 ASP A N 1
ATOM 665 C CA . ASP A 1 88 ? 10.433 -1.734 4.339 1.00 90.94 88 ASP A CA 1
ATOM 666 C C . ASP A 1 88 ? 9.060 -1.102 4.605 1.00 90.94 88 ASP A C 1
ATOM 668 O O . ASP A 1 88 ? 8.417 -1.387 5.616 1.00 90.94 88 ASP A O 1
ATOM 672 N N . THR A 1 89 ? 8.540 -0.343 3.638 1.00 92.06 89 THR A N 1
ATOM 673 C CA . THR A 1 89 ? 7.221 0.303 3.750 1.00 92.06 89 THR A CA 1
ATOM 674 C C . THR A 1 89 ? 6.076 -0.715 3.807 1.00 92.06 89 THR A C 1
ATOM 676 O O . THR A 1 89 ? 5.115 -0.528 4.555 1.00 92.06 89 THR A O 1
ATOM 679 N N . ILE A 1 90 ? 6.165 -1.817 3.056 1.00 91.56 90 ILE A N 1
ATOM 680 C CA . ILE A 1 90 ? 5.183 -2.911 3.097 1.00 91.56 90 ILE A CA 1
ATOM 681 C C . ILE A 1 90 ? 5.211 -3.612 4.457 1.00 91.56 90 ILE A C 1
ATOM 683 O O . ILE A 1 90 ? 4.151 -3.943 4.992 1.00 91.56 90 ILE A O 1
ATOM 687 N N . ASN A 1 91 ? 6.395 -3.825 5.038 1.00 91.38 91 ASN A N 1
ATOM 688 C CA . ASN A 1 91 ? 6.526 -4.397 6.377 1.00 91.38 91 ASN A CA 1
ATOM 689 C C . ASN A 1 91 ? 5.913 -3.476 7.440 1.00 91.38 91 ASN A C 1
ATOM 691 O O . ASN A 1 91 ? 5.135 -3.953 8.267 1.00 91.38 91 ASN A O 1
ATOM 695 N N . GLU A 1 92 ? 6.181 -2.167 7.376 1.00 92.25 92 GLU A N 1
ATOM 696 C CA . GLU A 1 92 ? 5.528 -1.173 8.241 1.00 92.25 92 GLU A CA 1
ATOM 697 C C . GLU A 1 92 ? 3.997 -1.222 8.090 1.00 92.25 92 GLU A C 1
ATOM 699 O O . GLU A 1 92 ? 3.268 -1.313 9.078 1.00 92.25 92 GLU A O 1
ATOM 704 N N . CYS A 1 93 ? 3.484 -1.233 6.855 1.00 92.50 93 CYS A N 1
ATOM 705 C CA . CYS A 1 93 ? 2.045 -1.316 6.602 1.00 92.50 93 CYS A CA 1
ATOM 706 C C . CYS A 1 93 ? 1.441 -2.637 7.105 1.00 92.50 93 CYS A C 1
ATOM 708 O O . CYS A 1 93 ? 0.325 -2.648 7.621 1.00 92.50 93 CYS A O 1
ATOM 710 N N . SER A 1 94 ? 2.182 -3.741 7.008 1.00 91.62 94 SER A N 1
ATOM 711 C CA . SER A 1 94 ? 1.761 -5.052 7.507 1.00 91.62 94 SER A CA 1
ATOM 712 C C . SER A 1 94 ? 1.663 -5.090 9.032 1.00 91.62 94 SER A C 1
ATOM 714 O O . SER A 1 94 ? 0.739 -5.707 9.562 1.00 91.62 94 SER A O 1
ATOM 716 N N . ASP A 1 95 ? 2.572 -4.424 9.749 1.00 91.69 95 ASP A N 1
ATOM 717 C CA . ASP A 1 95 ? 2.467 -4.248 11.203 1.00 91.69 95 ASP A CA 1
ATOM 718 C C . ASP A 1 95 ? 1.209 -3.451 11.568 1.00 91.69 95 ASP A C 1
ATOM 720 O O . ASP A 1 95 ? 0.389 -3.896 12.376 1.00 91.69 95 ASP A O 1
ATOM 724 N N . LEU A 1 96 ? 0.983 -2.325 10.883 1.00 90.81 96 LEU A N 1
ATOM 725 C CA . LEU A 1 96 ? -0.225 -1.526 11.070 1.00 90.81 96 LEU A CA 1
ATOM 726 C C . LEU A 1 96 ? -1.498 -2.323 10.750 1.00 90.81 96 LEU A C 1
ATOM 728 O O . LEU A 1 96 ? -2.482 -2.241 11.485 1.00 90.81 96 LEU A O 1
ATOM 732 N N . ALA A 1 97 ? -1.481 -3.128 9.687 1.00 90.75 97 ALA A N 1
ATOM 733 C CA . ALA A 1 97 ? -2.587 -3.996 9.305 1.00 90.75 97 ALA A CA 1
ATOM 734 C C . ALA A 1 97 ? -2.920 -4.992 10.420 1.00 90.75 97 ALA A C 1
ATOM 736 O O . ALA A 1 97 ? -4.077 -5.078 10.829 1.00 90.75 97 ALA A O 1
ATOM 737 N N . LYS A 1 98 ? -1.914 -5.682 10.972 1.00 90.56 98 LYS A N 1
ATOM 738 C CA . LYS A 1 98 ? -2.088 -6.607 12.105 1.00 90.56 98 LYS A CA 1
ATOM 739 C C . LYS A 1 98 ? -2.672 -5.899 13.324 1.00 90.56 98 LYS A C 1
ATOM 741 O O . LYS A 1 98 ? -3.695 -6.331 13.846 1.00 90.56 98 LYS A O 1
ATOM 746 N N . ARG A 1 99 ? -2.118 -4.739 13.693 1.00 89.31 99 ARG A N 1
ATOM 747 C CA . ARG A 1 99 ? -2.630 -3.915 14.802 1.00 89.31 99 ARG A CA 1
ATOM 748 C C . ARG A 1 99 ? -4.075 -3.467 14.573 1.00 89.31 99 ARG A C 1
ATOM 750 O O . ARG A 1 99 ? -4.845 -3.391 15.528 1.00 89.31 99 ARG A O 1
ATOM 757 N N . CYS A 1 100 ? -4.465 -3.189 13.326 1.00 88.88 100 CYS A N 1
ATOM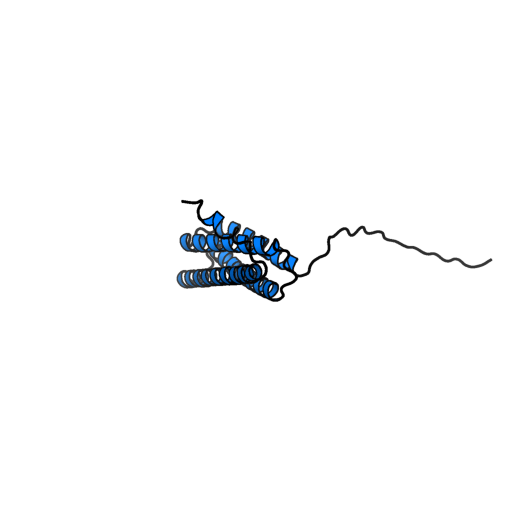 758 C CA . CYS A 1 100 ? -5.848 -2.899 12.948 1.00 88.88 100 CYS A CA 1
ATOM 759 C C . CYS A 1 100 ? -6.772 -4.120 13.062 1.00 88.88 100 CYS A C 1
ATOM 761 O O . CYS A 1 100 ? -7.898 -3.959 13.531 1.00 88.88 100 CYS A O 1
ATOM 763 N N . VAL A 1 101 ? -6.323 -5.310 12.646 1.00 87.88 101 VAL A N 1
ATOM 764 C CA . VAL A 1 101 ? -7.087 -6.566 12.775 1.00 87.88 101 VAL A CA 1
ATOM 765 C C . VAL A 1 101 ? -7.317 -6.909 14.246 1.00 87.88 101 VAL A C 1
ATOM 767 O O . VAL A 1 101 ? -8.442 -7.206 14.638 1.00 87.88 101 VAL A O 1
ATOM 770 N N . GLU A 1 102 ? -6.272 -6.817 15.066 1.00 86.88 102 GLU A N 1
ATOM 771 C CA . GLU A 1 102 ? -6.322 -7.127 16.499 1.00 86.88 102 GLU A CA 1
ATOM 772 C C . GLU A 1 102 ? -6.940 -5.996 17.336 1.00 86.88 102 GLU A C 1
ATOM 774 O O . GLU A 1 102 ? -7.147 -6.154 18.536 1.00 86.88 102 GLU A O 1
ATOM 779 N N . ILE A 1 103 ? -7.234 -4.843 16.718 1.00 83.75 103 ILE A N 1
ATOM 780 C CA . ILE A 1 103 ? -7.723 -3.624 17.388 1.00 83.75 103 ILE A CA 1
ATOM 781 C C . ILE A 1 103 ? -6.795 -3.232 18.565 1.00 83.75 103 ILE A C 1
ATOM 783 O O . ILE A 1 103 ? -7.211 -2.645 19.560 1.00 83.75 103 ILE A O 1
ATOM 787 N N . SER A 1 104 ? -5.500 -3.541 18.445 1.00 84.56 104 SER A N 1
ATOM 788 C CA . SER A 1 104 ? -4.488 -3.386 19.498 1.00 84.56 104 SER A CA 1
ATOM 789 C C . SER A 1 104 ? -3.633 -2.128 19.287 1.00 84.56 104 SER A C 1
ATOM 791 O O . SER A 1 104 ? -2.406 -2.145 19.410 1.00 84.56 104 SER A O 1
ATOM 793 N N . TYR A 1 105 ? -4.267 -1.012 18.915 1.00 83.50 105 TYR A N 1
ATOM 794 C CA . TYR A 1 105 ? -3.600 0.274 18.690 1.00 83.50 105 TYR A CA 1
ATOM 795 C C . TYR A 1 105 ? -3.901 1.280 19.813 1.00 83.50 105 TYR A C 1
ATOM 797 O O . TYR A 1 105 ? -5.045 1.464 20.222 1.00 83.50 105 TYR A O 1
ATOM 805 N N . SER A 1 106 ? -2.864 1.983 20.281 1.00 76.38 106 SER A N 1
ATOM 806 C CA . SER A 1 106 ? -2.910 2.866 21.461 1.00 76.38 106 SER A CA 1
ATOM 807 C C . SER A 1 106 ? -3.708 4.165 21.267 1.00 76.38 106 SER A C 1
ATOM 809 O O . SER A 1 106 ? -3.925 4.904 22.222 1.00 76.38 106 SER A O 1
ATOM 811 N N . GLY A 1 107 ? -4.159 4.466 20.045 1.00 84.94 107 GLY A N 1
ATOM 812 C CA . GLY A 1 107 ? -4.986 5.636 19.762 1.00 84.94 107 GLY A CA 1
ATOM 813 C C . GLY A 1 107 ? -5.500 5.662 18.326 1.00 84.94 107 GLY A C 1
ATOM 814 O O . GLY A 1 107 ? -4.752 5.412 17.386 1.00 84.94 107 GLY A O 1
ATOM 815 N N . LYS A 1 108 ? -6.786 5.994 18.143 1.00 85.69 108 LYS A N 1
ATOM 816 C CA . LYS A 1 108 ? -7.416 6.061 16.810 1.00 85.69 108 LYS A CA 1
ATOM 817 C C . LYS A 1 108 ? -6.807 7.153 15.926 1.00 85.69 108 LYS A C 1
ATOM 819 O O . LYS A 1 108 ? -6.630 6.923 14.739 1.00 85.69 108 LYS A O 1
ATOM 824 N N . LEU A 1 109 ? -6.492 8.318 16.499 1.00 88.81 109 LEU A N 1
ATOM 825 C CA . LEU A 1 109 ? -5.910 9.445 15.758 1.00 88.81 109 LEU A CA 1
ATOM 826 C C . LEU A 1 109 ? -4.465 9.167 15.340 1.00 88.81 109 LEU A C 1
ATOM 828 O O . LEU A 1 109 ? -4.111 9.416 14.194 1.00 88.81 109 LEU A O 1
ATOM 832 N N . LEU A 1 110 ? -3.668 8.587 16.245 1.00 88.38 110 LEU A N 1
ATOM 833 C CA . LEU A 1 110 ? -2.311 8.135 15.932 1.00 88.38 110 LEU A CA 1
ATOM 834 C C . LEU A 1 110 ? -2.347 7.116 14.793 1.00 88.38 110 LEU A C 1
ATOM 836 O O . LEU A 1 110 ? -1.726 7.340 13.765 1.00 88.38 110 LEU A O 1
ATOM 840 N N . MET A 1 111 ? -3.203 6.094 14.905 1.00 89.94 111 MET A N 1
ATOM 841 C CA . MET A 1 111 ? -3.354 5.086 13.856 1.00 89.94 111 MET A CA 1
ATOM 842 C C . MET A 1 111 ? -3.799 5.687 12.516 1.00 89.94 111 MET A C 1
ATOM 844 O O . MET A 1 111 ? -3.300 5.308 11.464 1.00 89.94 111 MET A O 1
ATOM 848 N N . GLN A 1 112 ? -4.727 6.647 12.523 1.00 89.19 112 GLN A N 1
ATOM 849 C CA . GLN A 1 112 ? -5.134 7.338 11.298 1.00 89.19 112 GLN A CA 1
ATOM 850 C C . GLN A 1 112 ? -3.999 8.139 10.664 1.00 89.19 112 GLN A C 1
ATOM 852 O O . GLN A 1 112 ? -3.961 8.213 9.435 1.00 89.19 112 GLN A O 1
ATOM 857 N N . SER A 1 113 ? -3.130 8.745 11.476 1.00 91.75 113 SER A N 1
ATOM 858 C CA . SER A 1 113 ? -1.934 9.447 11.012 1.00 91.75 113 SER A CA 1
ATOM 859 C C . SER A 1 113 ? -0.915 8.465 10.440 1.00 91.75 113 SER A C 1
ATOM 861 O O . SER A 1 113 ? -0.416 8.694 9.346 1.00 91.75 113 SER A O 1
ATOM 863 N N . ASP A 1 114 ? -0.667 7.344 11.120 1.00 91.44 114 ASP A N 1
ATOM 864 C CA . ASP A 1 114 ? 0.243 6.293 10.648 1.00 91.44 114 ASP A CA 1
ATOM 865 C C . ASP A 1 114 ? -0.211 5.740 9.285 1.00 91.44 114 ASP A C 1
ATOM 867 O O . ASP A 1 114 ? 0.583 5.622 8.352 1.00 91.44 114 ASP A O 1
ATOM 871 N N . LEU A 1 115 ? -1.516 5.485 9.130 1.00 90.44 115 LEU A N 1
ATOM 872 C CA . LEU A 1 115 ? -2.113 5.064 7.857 1.00 90.44 115 LEU A CA 1
ATOM 873 C C . LEU A 1 115 ? -1.990 6.138 6.764 1.00 90.44 115 LEU A C 1
ATOM 875 O O . LEU A 1 115 ? -1.820 5.799 5.595 1.00 90.44 115 LEU A O 1
ATOM 879 N N . ASP A 1 116 ? -2.075 7.420 7.126 1.00 90.31 116 ASP A N 1
ATOM 880 C CA . ASP A 1 116 ? -1.901 8.536 6.188 1.00 90.31 116 ASP A CA 1
ATOM 881 C C . ASP A 1 116 ? -0.464 8.620 5.671 1.00 90.31 116 ASP A C 1
ATOM 883 O O . ASP A 1 116 ? -0.228 8.677 4.465 1.00 90.31 116 ASP A O 1
ATOM 887 N N . ILE A 1 117 ? 0.497 8.534 6.595 1.00 92.31 117 ILE A N 1
ATOM 888 C CA . ILE A 1 117 ? 1.930 8.539 6.305 1.00 92.31 117 ILE A CA 1
ATOM 889 C C . ILE A 1 117 ? 2.278 7.370 5.383 1.00 92.31 117 ILE A C 1
ATOM 891 O O . ILE A 1 117 ? 2.978 7.558 4.391 1.00 92.31 117 ILE A O 1
ATOM 895 N N . ILE A 1 118 ? 1.764 6.171 5.668 1.00 92.06 118 ILE A N 1
ATOM 896 C CA . ILE A 1 118 ? 1.985 4.994 4.821 1.00 92.06 118 ILE A CA 1
ATOM 897 C C . ILE A 1 118 ? 1.360 5.167 3.435 1.00 92.06 118 ILE A C 1
ATOM 899 O O . ILE A 1 118 ? 2.000 4.839 2.438 1.00 92.06 118 ILE A O 1
ATOM 903 N N . CYS A 1 119 ? 0.157 5.736 3.345 1.00 89.25 119 CYS A N 1
ATOM 904 C CA . CYS A 1 119 ? -0.459 6.048 2.056 1.00 89.25 119 CYS A CA 1
ATOM 905 C C . CYS A 1 119 ? 0.422 7.007 1.234 1.00 89.25 119 CYS A C 1
ATOM 907 O O . CYS A 1 119 ? 0.706 6.738 0.068 1.00 89.25 119 CYS A O 1
ATOM 909 N N . ALA A 1 120 ? 0.935 8.073 1.857 1.00 91.88 120 ALA A N 1
ATOM 910 C CA . ALA A 1 120 ? 1.840 9.024 1.212 1.00 91.88 120 ALA A CA 1
ATOM 911 C C . ALA A 1 120 ? 3.190 8.394 0.808 1.00 91.88 120 ALA A C 1
ATOM 913 O O . ALA A 1 120 ? 3.738 8.718 -0.253 1.00 91.88 120 ALA A O 1
ATOM 914 N N . LYS A 1 121 ? 3.723 7.465 1.616 1.00 92.31 121 LYS A N 1
ATOM 915 C CA . LYS A 1 121 ? 4.914 6.674 1.265 1.00 92.31 121 LYS A CA 1
ATOM 916 C C . LYS A 1 121 ? 4.658 5.827 0.016 1.00 92.31 121 LYS A C 1
ATOM 918 O O . LYS A 1 121 ? 5.483 5.854 -0.894 1.00 92.31 121 LYS A O 1
ATOM 923 N N . PHE A 1 122 ? 3.517 5.138 -0.077 1.00 89.81 122 PHE A N 1
ATOM 924 C CA . PHE A 1 122 ? 3.171 4.366 -1.275 1.00 89.81 122 PHE A CA 1
ATOM 925 C C . PHE A 1 122 ? 3.038 5.243 -2.518 1.00 89.81 122 PHE A C 1
ATOM 927 O O . PHE A 1 122 ? 3.623 4.908 -3.542 1.00 89.81 122 PHE A O 1
ATOM 934 N N . ASP A 1 123 ? 2.366 6.393 -2.426 1.00 88.38 123 ASP A N 1
ATOM 935 C CA . ASP A 1 123 ? 2.308 7.357 -3.533 1.00 88.38 123 ASP A CA 1
ATOM 936 C C . ASP A 1 123 ? 3.706 7.792 -3.995 1.00 88.38 123 ASP A C 1
ATOM 938 O O . ASP A 1 123 ? 3.972 7.902 -5.192 1.00 88.38 123 ASP A O 1
ATOM 942 N N . THR A 1 124 ? 4.622 8.004 -3.050 1.00 89.69 124 THR A N 1
ATOM 943 C CA . THR A 1 124 ? 6.014 8.356 -3.353 1.00 89.69 124 THR A CA 1
ATOM 944 C C . THR A 1 124 ? 6.737 7.208 -4.058 1.00 89.69 124 THR A C 1
ATOM 946 O O . THR A 1 124 ? 7.432 7.439 -5.045 1.00 89.69 124 THR A O 1
ATOM 949 N N . HIS A 1 125 ? 6.548 5.966 -3.610 1.00 88.56 125 HIS A N 1
AT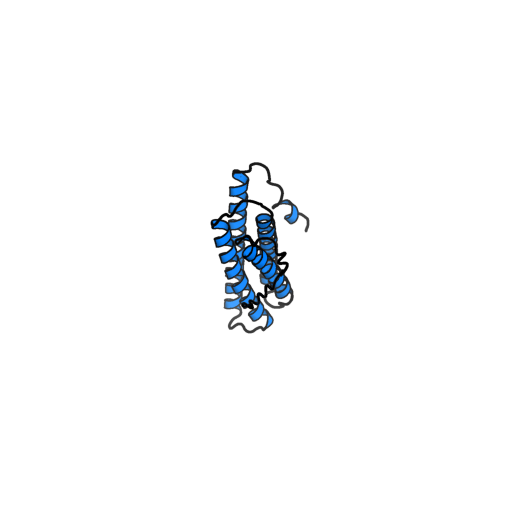OM 950 C CA . HIS A 1 125 ? 7.132 4.783 -4.250 1.00 88.56 125 HIS A CA 1
ATOM 951 C C . HIS A 1 125 ? 6.598 4.551 -5.660 1.00 88.56 125 HIS A C 1
ATOM 953 O O . HIS A 1 125 ? 7.390 4.305 -6.566 1.00 88.56 125 HIS A O 1
ATOM 959 N N . ILE A 1 126 ? 5.288 4.693 -5.864 1.00 86.62 126 ILE A N 1
ATOM 960 C CA . ILE A 1 126 ? 4.647 4.576 -7.181 1.00 86.62 126 ILE A CA 1
ATOM 961 C C . ILE A 1 126 ? 5.209 5.637 -8.128 1.00 86.62 126 ILE A C 1
ATOM 963 O O . ILE A 1 126 ? 5.648 5.302 -9.225 1.00 86.62 126 ILE A O 1
ATOM 967 N N . LYS A 1 127 ? 5.282 6.903 -7.695 1.00 85.25 127 LYS A N 1
ATOM 968 C CA . LYS A 1 127 ? 5.895 7.982 -8.489 1.00 85.25 127 LYS A CA 1
ATOM 969 C C . LYS A 1 127 ? 7.353 7.683 -8.818 1.00 85.25 127 LYS A C 1
ATOM 971 O O . LYS A 1 127 ? 7.742 7.774 -9.972 1.00 85.25 127 LYS A O 1
ATOM 976 N N . ASN A 1 128 ? 8.133 7.247 -7.832 1.00 84.81 128 ASN A N 1
ATOM 977 C CA . ASN A 1 128 ? 9.540 6.893 -8.007 1.00 84.81 128 ASN A CA 1
ATOM 978 C C . ASN A 1 128 ? 9.755 5.746 -9.005 1.00 84.81 128 ASN A C 1
ATOM 980 O O . ASN A 1 128 ? 10.735 5.770 -9.749 1.00 84.81 128 ASN A O 1
ATOM 984 N N . LEU A 1 129 ? 8.896 4.722 -8.985 1.00 79.88 129 LEU A N 1
ATOM 985 C CA . LEU A 1 129 ? 8.942 3.615 -9.942 1.00 79.88 129 LEU A CA 1
ATOM 986 C C . LEU A 1 129 ? 8.484 4.070 -11.325 1.00 79.88 129 LEU A C 1
ATOM 988 O O . LEU A 1 129 ? 9.142 3.753 -12.312 1.00 79.88 129 LEU A O 1
ATOM 992 N N . SER A 1 130 ? 7.412 4.860 -11.393 1.00 78.81 130 SER A N 1
ATOM 993 C CA . SER A 1 130 ? 6.935 5.454 -12.638 1.00 78.81 130 SER A CA 1
ATOM 994 C C . SER A 1 130 ? 7.993 6.355 -13.271 1.00 78.81 130 SER A C 1
ATOM 996 O O . SER A 1 130 ? 8.126 6.333 -14.485 1.00 78.81 130 SER A O 1
ATOM 998 N N . GLU A 1 131 ? 8.761 7.112 -12.487 1.00 76.62 131 GLU A N 1
ATOM 999 C CA . GLU A 1 131 ? 9.868 7.944 -12.974 1.00 76.62 131 GLU A CA 1
ATOM 1000 C C . GLU A 1 131 ? 11.037 7.116 -13.507 1.00 76.62 131 GLU A C 1
ATOM 1002 O O . GLU A 1 131 ? 11.646 7.496 -14.503 1.00 76.62 131 GLU A O 1
ATOM 1007 N N . ILE A 1 132 ? 11.362 5.977 -12.882 1.00 73.75 132 ILE A N 1
ATOM 1008 C CA . ILE A 1 132 ? 12.365 5.056 -13.440 1.00 73.75 132 ILE A CA 1
ATOM 1009 C C . ILE A 1 132 ? 11.861 4.467 -14.742 1.00 73.75 132 ILE A C 1
ATOM 1011 O O . ILE A 1 132 ? 12.614 4.397 -15.707 1.00 73.75 132 ILE A O 1
ATOM 1015 N N . TYR A 1 133 ? 10.597 4.055 -14.763 1.00 68.06 133 TYR A N 1
ATOM 1016 C CA . TYR A 1 133 ? 9.981 3.485 -15.943 1.00 68.06 133 TYR A CA 1
ATOM 1017 C C . TYR A 1 133 ? 9.960 4.506 -17.084 1.00 68.06 133 TYR A C 1
ATOM 1019 O O . TYR A 1 133 ? 10.450 4.208 -18.165 1.00 68.06 133 TYR A O 1
ATOM 1027 N N . THR A 1 134 ? 9.526 5.749 -16.846 1.00 67.69 134 THR A N 1
ATOM 1028 C CA . THR A 1 134 ? 9.560 6.815 -17.860 1.00 67.69 134 THR A CA 1
ATOM 1029 C C . THR A 1 134 ? 10.980 7.215 -18.247 1.00 67.69 134 THR A C 1
ATOM 1031 O O . THR A 1 134 ? 11.237 7.425 -19.425 1.00 67.69 134 THR A O 1
ATOM 1034 N N . SER A 1 135 ? 11.932 7.271 -17.313 1.00 64.62 135 SER A N 1
ATOM 1035 C CA . SER A 1 135 ? 13.339 7.564 -17.631 1.00 64.62 135 SER A CA 1
ATOM 1036 C C . SER A 1 135 ? 13.999 6.434 -18.430 1.00 64.62 135 SER A C 1
ATOM 1038 O O . SER A 1 135 ? 14.837 6.697 -19.291 1.00 64.62 135 SER A O 1
ATOM 1040 N N . GLY A 1 136 ? 13.606 5.181 -18.179 1.00 54.88 136 GLY A N 1
ATOM 1041 C CA . GLY A 1 136 ? 13.985 4.014 -18.974 1.00 54.88 136 GLY A CA 1
ATOM 1042 C C . GLY A 1 136 ? 13.360 4.049 -20.370 1.00 54.88 136 GLY A C 1
ATOM 1043 O O . GLY A 1 136 ? 14.063 3.869 -21.360 1.00 54.88 136 GLY A O 1
ATOM 1044 N N . LEU A 1 137 ? 12.075 4.405 -20.460 1.00 52.12 137 LEU A N 1
ATOM 1045 C CA . LEU A 1 137 ? 11.332 4.602 -21.710 1.00 52.12 137 LEU A CA 1
ATOM 1046 C C . LEU A 1 137 ? 11.786 5.821 -22.525 1.00 52.12 137 LEU A C 1
ATOM 1048 O O . LEU A 1 137 ? 11.556 5.872 -23.725 1.00 52.12 137 LEU A O 1
ATOM 1052 N N . 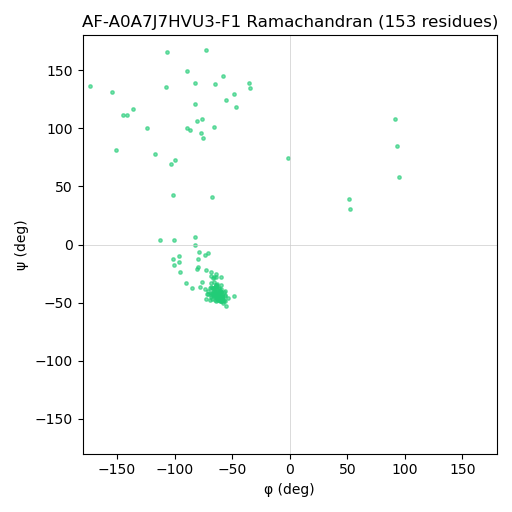ILE A 1 138 ? 12.407 6.836 -21.922 1.00 48.16 138 ILE A N 1
ATOM 1053 C CA . ILE A 1 138 ? 12.990 7.952 -22.688 1.00 48.16 138 ILE A CA 1
ATOM 1054 C C . ILE A 1 138 ? 14.265 7.492 -23.420 1.00 48.16 138 ILE A C 1
ATOM 1056 O O . ILE A 1 138 ? 14.626 8.082 -24.437 1.00 48.16 138 ILE A O 1
ATOM 1060 N N . ARG A 1 139 ? 14.920 6.414 -22.962 1.00 47.38 139 ARG A N 1
ATOM 1061 C CA . ARG A 1 139 ? 16.029 5.779 -23.691 1.00 47.38 139 ARG A CA 1
ATOM 1062 C C . ARG A 1 139 ? 15.544 4.776 -24.744 1.00 47.38 139 ARG A C 1
ATOM 1064 O O . ARG A 1 139 ? 16.113 4.753 -25.830 1.00 47.38 139 ARG A O 1
ATOM 1071 N N . ASP A 1 140 ? 14.478 4.036 -24.452 1.00 43.53 140 ASP A N 1
ATOM 1072 C CA . ASP A 1 140 ? 13.720 3.216 -25.409 1.00 43.53 140 ASP A CA 1
ATOM 1073 C C . ASP A 1 140 ? 12.423 3.938 -25.783 1.00 43.53 140 ASP A C 1
ATOM 1075 O O . ASP A 1 140 ? 11.318 3.569 -25.378 1.00 43.53 140 ASP A O 1
ATOM 1079 N N . SER A 1 141 ? 12.555 5.045 -26.516 1.00 39.81 141 SER A N 1
ATOM 1080 C CA . SER A 1 141 ? 11.402 5.750 -27.075 1.00 39.81 141 SER A CA 1
ATOM 1081 C C . SER A 1 141 ? 10.492 4.735 -27.778 1.00 39.81 141 SER A C 1
ATOM 1083 O O . SER A 1 141 ? 10.995 3.989 -28.611 1.00 39.81 141 SER A O 1
ATOM 1085 N N . TYR A 1 142 ? 9.189 4.746 -27.462 1.00 43.41 142 TYR A N 1
ATOM 1086 C CA . TYR A 1 142 ? 8.116 3.837 -27.922 1.00 43.41 142 TYR A CA 1
ATOM 1087 C C . TYR A 1 142 ? 7.763 2.630 -27.023 1.00 43.41 142 TYR A C 1
ATOM 1089 O O . TYR A 1 142 ? 7.666 1.507 -27.504 1.00 43.41 142 TYR A O 1
ATOM 1097 N N . CYS A 1 143 ? 7.369 2.855 -25.763 1.00 43.78 143 CYS A N 1
ATOM 1098 C CA . CYS A 1 143 ? 6.262 2.065 -25.192 1.00 43.78 143 CYS A CA 1
ATOM 1099 C C . CYS A 1 143 ? 5.491 2.845 -24.113 1.00 43.78 143 CYS A C 1
ATOM 1101 O O . CYS A 1 143 ? 5.706 2.699 -22.916 1.00 43.78 143 CYS A O 1
ATOM 1103 N N . HIS A 1 144 ? 4.575 3.711 -24.552 1.00 43.03 144 HIS A N 1
ATOM 1104 C CA . HIS A 1 144 ? 3.694 4.516 -23.693 1.00 43.03 144 HIS A CA 1
ATOM 1105 C C . HIS A 1 144 ? 2.441 3.741 -23.214 1.00 43.03 144 HIS A C 1
ATOM 1107 O O . HIS A 1 144 ? 1.546 4.320 -22.613 1.00 43.03 144 HIS A O 1
ATOM 1113 N N . CYS A 1 145 ? 2.309 2.439 -23.479 1.00 42.12 145 CYS A N 1
ATOM 1114 C CA . CYS A 1 145 ? 0.968 1.840 -23.510 1.00 42.12 145 CYS A CA 1
ATOM 1115 C C . CYS A 1 145 ? 0.472 1.143 -22.231 1.00 42.12 145 CYS A C 1
ATOM 1117 O O . CYS A 1 145 ? -0.712 0.827 -22.186 1.00 42.12 145 CYS A O 1
ATOM 1119 N N . CYS A 1 146 ? 1.280 0.907 -21.192 1.00 45.81 146 CYS A N 1
ATOM 1120 C CA . CYS A 1 146 ? 0.830 -0.007 -20.125 1.00 45.81 146 CYS A CA 1
ATOM 1121 C C . CYS A 1 146 ? 0.285 0.638 -18.841 1.00 45.81 146 CYS A C 1
ATOM 1123 O O . CYS A 1 146 ? -0.406 -0.051 -18.102 1.00 45.81 146 CYS A O 1
ATOM 1125 N N . PHE A 1 147 ? 0.540 1.920 -18.544 1.00 42.84 147 PHE A N 1
ATOM 1126 C CA . PHE A 1 147 ? 0.171 2.461 -17.220 1.00 42.84 147 PHE A CA 1
ATOM 1127 C C . PHE A 1 147 ? -1.187 3.187 -17.167 1.00 42.84 147 PHE A C 1
ATOM 1129 O O . PHE A 1 147 ? -1.805 3.240 -16.108 1.00 42.84 147 PHE A O 1
ATOM 1136 N N . GLU A 1 148 ? -1.702 3.710 -18.288 1.00 39.50 148 GLU A N 1
ATOM 1137 C CA . GLU A 1 148 ? -2.966 4.476 -18.283 1.00 39.50 148 GLU A CA 1
ATOM 1138 C C . GLU A 1 148 ? -4.214 3.709 -18.758 1.00 39.50 148 GLU A C 1
ATOM 1140 O O . GLU A 1 148 ? -5.329 4.184 -18.535 1.00 39.50 148 GLU A O 1
ATOM 1145 N N . ALA A 1 149 ? -4.079 2.530 -19.377 1.00 39.75 149 ALA A N 1
ATOM 1146 C CA . ALA A 1 149 ? -5.226 1.840 -19.979 1.00 39.75 149 ALA A CA 1
ATOM 1147 C C . ALA A 1 149 ? -6.153 1.150 -18.954 1.00 39.75 149 ALA A C 1
ATOM 1149 O O . ALA A 1 149 ? -7.368 1.133 -19.149 1.00 39.75 149 ALA A O 1
ATOM 1150 N N . GLU A 1 150 ? -5.628 0.645 -17.833 1.00 40.09 150 GLU A N 1
ATOM 1151 C CA . GLU A 1 150 ? -6.434 -0.143 -16.882 1.00 40.09 150 GLU A CA 1
ATOM 1152 C C . GLU A 1 150 ? -7.285 0.729 -15.937 1.00 40.09 150 GLU A C 1
ATOM 1154 O O . GLU A 1 150 ? -8.300 0.291 -15.398 1.00 40.09 150 GLU A O 1
ATOM 1159 N N . ARG A 1 151 ? -6.925 2.008 -15.751 1.00 42.84 151 ARG A N 1
ATOM 1160 C CA . ARG A 1 151 ? -7.560 2.878 -14.743 1.00 42.84 151 ARG A CA 1
ATOM 1161 C C . ARG A 1 151 ? -8.877 3.518 -15.199 1.00 42.84 151 ARG A C 1
ATOM 1163 O O . ARG A 1 151 ? -9.483 4.269 -14.434 1.00 42.84 151 ARG A O 1
ATOM 1170 N N 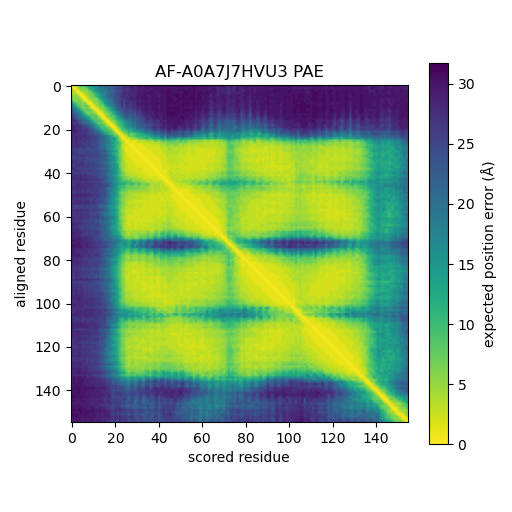. ARG A 1 152 ? -9.323 3.260 -16.436 1.00 40.38 152 ARG A N 1
ATOM 1171 C CA . ARG A 1 152 ? -10.521 3.884 -17.034 1.00 40.38 152 ARG A CA 1
ATOM 1172 C C . ARG A 1 152 ? -11.688 2.924 -17.291 1.00 40.38 152 ARG A C 1
ATOM 1174 O O . ARG A 1 152 ? -12.707 3.373 -17.803 1.00 40.38 152 ARG A O 1
ATOM 1181 N N . SER A 1 153 ? -11.578 1.653 -16.894 1.00 39.44 153 SER A N 1
ATOM 1182 C CA . SER A 1 153 ? -12.629 0.640 -17.120 1.00 39.44 153 SER A CA 1
ATOM 1183 C C . SER A 1 153 ? -13.520 0.336 -15.907 1.00 39.44 153 SER A C 1
ATOM 1185 O O . SER A 1 153 ? -14.402 -0.509 -16.008 1.00 39.44 153 SER A O 1
ATOM 1187 N N . PHE A 1 154 ? -13.350 1.032 -14.778 1.00 42.62 154 PHE A N 1
ATOM 1188 C CA . PHE A 1 154 ? -14.290 0.985 -13.649 1.00 42.62 154 PHE A CA 1
ATOM 1189 C C . PHE A 1 154 ? -14.906 2.371 -13.417 1.00 42.62 154 PHE A C 1
ATOM 1191 O O . PHE A 1 154 ? -14.498 3.116 -12.525 1.00 42.62 154 PHE A O 1
ATOM 1198 N N . SER A 1 155 ? -15.882 2.729 -14.251 1.00 36.09 155 SER A N 1
ATOM 1199 C CA . SER A 1 155 ? -16.886 3.754 -13.952 1.00 36.09 155 SER A CA 1
ATOM 1200 C C . SER A 1 155 ? -18.241 3.336 -14.490 1.00 36.09 155 SER A C 1
ATOM 1202 O O . SER A 1 155 ? -18.275 2.594 -15.493 1.00 36.09 155 SER A O 1
#

Nearest PDB structures (foldseek):
  6bbg-assembly1_A  TM=4.161E-01  e=2.358E+00  Drosophila melanogaster
  6fvq-assembly1_A  TM=3.593E-01  e=3.851E+00  endosymbiont of Tevnia jerichonana (vent Tica)

Radius of gyration: 22.57 Å; Cα contacts (8 Å, |Δi|>4): 88; chains: 1; bounding box: 69×68×49 Å